Protein AF-A0ABD2YCA6-F1 (afdb_monomer_lite)

Secondary structure (DSSP, 8-state):
-HHHHHHHHHHHHHHHHTTTTTS-HHHHHHHHHHHHHHHHHHHHTT--HHHHTHHHHTTTTHHHHHHHHHHHHHHHHHHHHHHHHHHHHSPPEEPTTS-EE-HHHHHHHHHHHHHHHHHHHTT-TTTSGGGG-

Sequence (133 aa):
MVKLYTERFIQWLRLLSDKANELTNIEILKVIGWVVEYQENLVGLGVDESLAQVCSESGSMDPIMNAYVERMQATRRKWYLNVLEADKVQAPKKTDDGKLYTPAAVDLFRILGEQVQIALTSCCTESLWPLFR

pLDDT: mean 78.43, std 12.37, range [30.84, 92.75]

Structure (mmCIF, N/CA/C/O backbone):
data_AF-A0ABD2YCA6-F1
#
_entry.id   AF-A0ABD2YCA6-F1
#
loop_
_atom_site.group_PDB
_atom_site.id
_atom_site.type_symbol
_atom_site.label_atom_id
_atom_site.label_alt_id
_atom_site.label_comp_id
_atom_site.label_asym_id
_atom_site.label_entity_id
_atom_site.label_seq_id
_atom_site.pdbx_PDB_ins_code
_atom_site.Cartn_x
_atom_site.Cartn_y
_atom_site.Cartn_z
_atom_site.occupancy
_atom_site.B_iso_or_equiv
_atom_site.auth_seq_id
_atom_site.auth_comp_id
_atom_site.auth_asym_id
_atom_site.auth_atom_id
_atom_site.pdbx_PDB_model_num
ATOM 1 N N . MET A 1 1 ? 20.750 -1.682 -26.251 1.00 61.38 1 MET A N 1
ATOM 2 C CA . MET A 1 1 ? 19.423 -1.028 -26.279 1.00 61.38 1 MET A CA 1
ATOM 3 C C . MET A 1 1 ? 18.682 -1.223 -24.964 1.00 61.38 1 MET A C 1
ATOM 5 O O . MET A 1 1 ? 18.533 -0.231 -24.272 1.00 61.38 1 MET A O 1
ATOM 9 N N . VAL A 1 2 ? 18.326 -2.451 -24.560 1.00 71.56 2 VAL A N 1
ATOM 10 C CA . VAL A 1 2 ? 17.600 -2.742 -23.296 1.00 71.56 2 VAL A CA 1
ATOM 11 C C . VAL A 1 2 ? 18.218 -2.055 -22.070 1.00 71.56 2 VAL A C 1
ATOM 13 O O . VAL A 1 2 ? 17.530 -1.312 -21.387 1.00 71.56 2 VAL A O 1
ATOM 16 N N . LYS A 1 3 ? 19.540 -2.169 -21.879 1.00 74.81 3 LYS A N 1
ATOM 17 C CA . LYS A 1 3 ? 20.259 -1.526 -20.764 1.00 74.81 3 LYS A CA 1
ATOM 18 C C . LYS A 1 3 ? 20.022 -0.009 -20.644 1.00 74.81 3 LYS A C 1
ATOM 20 O O . LYS A 1 3 ? 19.800 0.484 -19.548 1.00 74.81 3 LYS A O 1
ATOM 25 N N . LEU A 1 4 ? 20.012 0.721 -21.764 1.00 78.06 4 LEU A N 1
ATOM 26 C CA . LEU A 1 4 ? 19.801 2.175 -21.767 1.00 78.06 4 LEU A CA 1
ATOM 27 C C . LEU A 1 4 ? 18.355 2.540 -21.390 1.00 78.06 4 LEU A C 1
ATOM 29 O O . LEU A 1 4 ? 18.126 3.539 -20.711 1.00 78.06 4 LEU A O 1
ATOM 33 N N . TYR A 1 5 ? 17.380 1.738 -21.832 1.00 78.88 5 TYR A N 1
ATOM 34 C CA . TYR A 1 5 ? 15.984 1.910 -21.426 1.00 78.88 5 TYR A CA 1
ATOM 35 C C . TYR A 1 5 ? 15.818 1.638 -19.934 1.00 78.88 5 TYR A C 1
ATOM 37 O O . TYR A 1 5 ? 15.216 2.459 -19.250 1.00 78.88 5 TYR A O 1
ATOM 45 N N . THR A 1 6 ? 16.426 0.569 -19.417 1.00 77.88 6 THR A N 1
ATOM 46 C CA . THR A 1 6 ? 16.426 0.254 -17.984 1.00 77.88 6 THR A CA 1
ATOM 47 C C . THR A 1 6 ? 17.070 1.374 -17.160 1.00 77.88 6 THR A C 1
ATOM 49 O O . THR A 1 6 ? 16.499 1.811 -16.170 1.00 77.88 6 THR A O 1
ATOM 52 N N . GLU A 1 7 ? 18.208 1.926 -17.587 1.00 82.00 7 GLU A N 1
ATOM 53 C CA . GLU A 1 7 ? 18.865 3.046 -16.893 1.00 82.00 7 GLU A CA 1
ATOM 54 C C . GLU A 1 7 ? 17.995 4.312 -16.855 1.00 82.00 7 GLU A C 1
ATOM 56 O O . GLU A 1 7 ? 17.847 4.937 -15.802 1.00 82.00 7 GLU A O 1
ATOM 61 N N . ARG A 1 8 ? 17.376 4.683 -17.984 1.00 85.38 8 ARG A N 1
ATOM 62 C CA . ARG A 1 8 ? 16.437 5.819 -18.039 1.00 85.38 8 ARG A CA 1
ATOM 63 C C . ARG A 1 8 ? 15.205 5.575 -17.182 1.00 85.38 8 ARG A C 1
ATOM 65 O O . ARG A 1 8 ? 14.696 6.502 -16.557 1.00 85.38 8 ARG A O 1
ATOM 72 N N . PHE A 1 9 ? 14.747 4.333 -17.150 1.00 83.88 9 PHE A N 1
ATOM 73 C CA . PHE A 1 9 ? 13.610 3.930 -16.356 1.00 83.88 9 PHE A CA 1
ATOM 74 C C . PHE A 1 9 ? 13.876 4.087 -14.852 1.00 83.88 9 PHE A C 1
ATOM 76 O O . PHE A 1 9 ? 13.094 4.728 -14.155 1.00 83.88 9 PHE A O 1
ATOM 83 N N . ILE A 1 10 ? 15.037 3.631 -14.374 1.00 84.50 10 ILE A N 1
ATOM 84 C CA . ILE A 1 10 ? 15.482 3.839 -12.986 1.00 84.50 10 ILE A CA 1
ATOM 85 C C . ILE A 1 10 ? 15.590 5.331 -12.656 1.00 84.50 10 ILE A C 1
ATOM 87 O O . ILE A 1 10 ? 15.207 5.752 -11.568 1.00 84.50 10 ILE A O 1
ATOM 91 N N . GLN A 1 11 ? 16.119 6.151 -13.571 1.00 87.50 11 GLN A N 1
ATOM 92 C CA . GLN A 1 11 ? 16.203 7.600 -13.351 1.00 87.50 11 GLN A CA 1
ATOM 93 C C . GLN A 1 11 ? 14.818 8.228 -13.186 1.00 87.50 11 GLN A C 1
ATOM 95 O O . GLN A 1 11 ? 14.621 9.045 -12.290 1.00 87.50 11 GLN A O 1
ATOM 100 N N . TRP A 1 12 ? 13.852 7.821 -14.011 1.00 88.88 12 TRP A N 1
ATOM 101 C CA . TRP A 1 12 ? 12.467 8.259 -13.873 1.00 88.88 12 TRP A CA 1
ATOM 102 C C . TRP A 1 12 ? 11.845 7.790 -12.548 1.00 88.88 12 TRP A C 1
ATOM 104 O O . TRP A 1 12 ? 11.232 8.599 -11.854 1.00 88.88 12 TRP A O 1
ATOM 114 N N . LEU A 1 13 ? 12.074 6.534 -12.148 1.00 87.31 13 LEU A N 1
ATOM 115 C CA . LEU A 1 13 ? 11.623 6.010 -10.854 1.00 8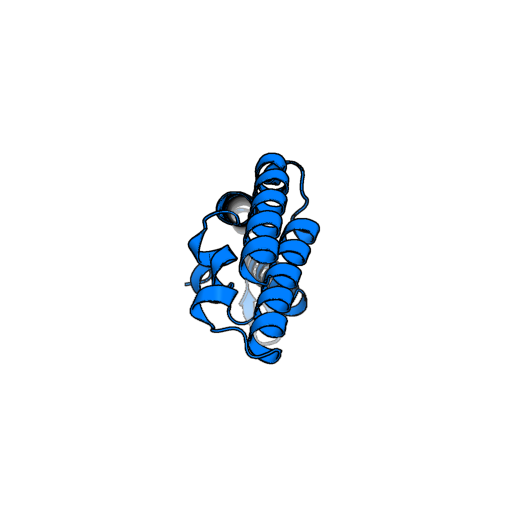7.31 13 LEU A CA 1
ATOM 116 C C . LEU A 1 13 ? 12.213 6.785 -9.675 1.00 87.31 13 LEU A C 1
ATOM 118 O O . LEU A 1 13 ? 11.494 7.081 -8.730 1.00 87.31 13 LEU A O 1
ATOM 122 N N . ARG A 1 14 ? 13.490 7.181 -9.734 1.00 88.62 14 ARG A N 1
ATOM 123 C CA . ARG A 1 14 ? 14.110 8.010 -8.687 1.00 88.62 14 ARG A CA 1
ATOM 124 C C . ARG A 1 14 ? 13.420 9.364 -8.543 1.00 88.62 14 ARG A C 1
ATOM 126 O O . ARG A 1 14 ? 13.077 9.742 -7.432 1.00 88.62 14 ARG A O 1
ATOM 133 N N . LEU A 1 15 ? 13.140 10.042 -9.658 1.00 90.69 15 LEU A N 1
ATOM 134 C CA . LEU A 1 15 ? 12.417 11.321 -9.643 1.00 90.69 15 LEU A CA 1
ATOM 135 C C . LEU A 1 15 ? 11.000 11.185 -9.069 1.00 90.69 15 LEU A C 1
ATOM 137 O O . LEU A 1 15 ? 10.493 12.112 -8.438 1.00 90.69 15 LEU A O 1
ATOM 141 N N . LEU A 1 16 ? 10.351 10.044 -9.305 1.00 89.50 16 LEU A N 1
ATOM 142 C CA . LEU A 1 16 ? 9.052 9.732 -8.719 1.00 89.50 16 LEU A CA 1
ATOM 143 C C . LEU A 1 16 ? 9.171 9.444 -7.215 1.00 89.50 16 LEU A C 1
ATOM 145 O O . LEU A 1 16 ? 8.362 9.936 -6.428 1.00 89.50 16 LEU A O 1
ATOM 149 N N . SER A 1 17 ? 10.201 8.703 -6.812 1.00 87.94 17 SER A N 1
ATOM 150 C CA . SER A 1 17 ? 10.492 8.373 -5.417 1.00 87.94 17 SER A CA 1
ATOM 151 C C . SER A 1 17 ? 10.855 9.578 -4.564 1.00 87.94 17 SER A C 1
ATOM 153 O O . SER A 1 17 ? 10.435 9.640 -3.410 1.00 87.94 17 SER A O 1
ATOM 155 N N . ASP A 1 18 ? 11.521 10.583 -5.131 1.00 91.19 18 ASP A N 1
ATOM 156 C CA . ASP A 1 18 ? 11.761 11.867 -4.459 1.00 91.19 18 ASP A CA 1
ATOM 157 C C . ASP A 1 18 ? 10.445 12.564 -4.056 1.00 91.19 18 ASP A C 1
ATOM 159 O O . ASP A 1 18 ? 10.415 13.372 -3.127 1.00 91.19 18 ASP A O 1
ATOM 163 N N . LYS A 1 19 ? 9.335 12.211 -4.716 1.00 91.19 19 LYS A N 1
ATOM 164 C CA . LYS A 1 19 ? 7.980 12.707 -4.443 1.00 91.19 19 LYS A CA 1
ATOM 165 C C . LYS A 1 19 ? 7.080 11.682 -3.758 1.00 91.19 19 LYS A C 1
ATOM 167 O O . LYS A 1 19 ? 5.869 11.885 -3.697 1.00 91.19 19 LYS A O 1
ATOM 172 N N . ALA A 1 20 ? 7.629 10.603 -3.195 1.00 88.56 20 ALA A N 1
ATOM 173 C CA . ALA A 1 20 ? 6.846 9.535 -2.564 1.00 88.56 20 ALA A CA 1
ATOM 174 C C . ALA A 1 20 ? 5.846 10.054 -1.510 1.00 88.56 20 ALA A C 1
ATOM 176 O O . ALA A 1 20 ? 4.726 9.554 -1.401 1.00 88.56 20 ALA A O 1
ATOM 177 N N . ASN A 1 21 ? 6.216 11.108 -0.776 1.00 89.06 21 ASN A N 1
ATOM 178 C CA . ASN A 1 21 ? 5.356 11.725 0.234 1.00 89.06 21 ASN A CA 1
ATOM 179 C C . ASN A 1 21 ? 4.150 12.489 -0.338 1.00 89.06 21 ASN A C 1
ATOM 181 O O . ASN A 1 21 ? 3.177 12.688 0.389 1.00 89.06 21 ASN A O 1
ATOM 185 N N . GLU A 1 22 ? 4.185 12.882 -1.610 1.00 92.75 22 GLU A N 1
ATOM 186 C CA . GLU A 1 22 ? 3.086 13.567 -2.305 1.00 92.75 22 GLU A CA 1
ATOM 187 C C . GLU A 1 22 ? 2.088 12.577 -2.925 1.00 92.75 22 GLU A C 1
ATOM 189 O O . GLU A 1 22 ? 0.937 12.932 -3.166 1.00 92.75 22 GLU A O 1
ATOM 194 N N . LEU A 1 23 ? 2.504 11.327 -3.151 1.00 89.38 23 LEU A N 1
ATOM 195 C CA . LEU A 1 23 ? 1.652 10.282 -3.717 1.00 89.38 23 LEU A CA 1
ATOM 196 C C . LEU A 1 23 ? 0.651 9.772 -2.683 1.00 89.38 23 LEU A C 1
ATOM 198 O O . LEU A 1 23 ? 0.989 9.606 -1.512 1.00 89.38 23 LEU A O 1
ATOM 202 N N . THR A 1 24 ? -0.563 9.441 -3.105 1.00 88.62 24 THR A N 1
ATOM 203 C CA . THR A 1 24 ? -1.543 8.686 -2.310 1.00 88.62 24 THR A CA 1
ATOM 204 C C . THR A 1 24 ? -1.198 7.194 -2.273 1.00 88.62 24 THR A C 1
ATOM 206 O O . THR A 1 24 ? -0.489 6.680 -3.135 1.00 88.62 24 THR A O 1
ATOM 209 N N . ASN A 1 25 ? -1.741 6.445 -1.305 1.00 83.88 25 ASN A N 1
ATOM 210 C CA . ASN A 1 25 ? -1.505 4.994 -1.223 1.00 83.88 25 ASN A CA 1
ATOM 211 C C . ASN A 1 25 ? -1.964 4.244 -2.487 1.00 83.88 25 ASN A C 1
ATOM 213 O O . ASN A 1 25 ? -1.332 3.270 -2.876 1.00 83.88 25 ASN A O 1
ATOM 217 N N . ILE A 1 26 ? -3.037 4.704 -3.142 1.00 84.31 26 ILE A N 1
ATOM 218 C CA . ILE A 1 26 ? -3.527 4.102 -4.390 1.00 84.31 26 ILE A CA 1
ATOM 219 C C . ILE A 1 26 ? -2.540 4.358 -5.533 1.00 84.31 26 ILE A C 1
ATOM 221 O O . ILE A 1 26 ? -2.281 3.461 -6.328 1.00 84.31 26 ILE A O 1
ATOM 225 N N . GLU A 1 27 ? -1.984 5.565 -5.627 1.00 86.56 27 GLU A N 1
ATOM 226 C CA . GLU A 1 27 ? -0.973 5.891 -6.639 1.00 86.56 27 GLU A CA 1
ATOM 227 C C . GLU A 1 27 ? 0.311 5.096 -6.418 1.00 86.56 27 GLU A C 1
ATOM 229 O O . GLU A 1 27 ? 0.840 4.543 -7.377 1.00 86.56 27 GLU A O 1
ATOM 234 N N . ILE A 1 28 ? 0.754 4.949 -5.165 1.00 86.50 28 ILE A N 1
ATOM 235 C CA . ILE A 1 28 ? 1.897 4.095 -4.822 1.00 86.50 28 ILE A CA 1
ATOM 236 C C . ILE A 1 28 ? 1.654 2.650 -5.283 1.00 86.50 28 ILE A C 1
ATOM 238 O O . ILE A 1 28 ? 2.494 2.083 -5.976 1.00 86.50 28 ILE A O 1
ATOM 242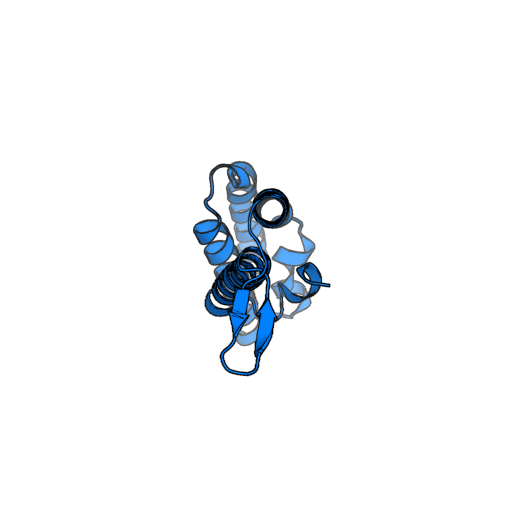 N N . LEU A 1 29 ? 0.491 2.068 -4.972 1.00 83.81 29 LEU A N 1
ATOM 243 C CA . LEU A 1 29 ? 0.157 0.700 -5.389 1.00 83.81 29 LEU A CA 1
ATOM 244 C C . LEU A 1 29 ? 0.116 0.542 -6.916 1.00 83.81 29 LEU A C 1
ATOM 246 O O . LEU A 1 29 ? 0.610 -0.452 -7.438 1.00 83.81 29 LEU A O 1
ATOM 250 N N . LYS A 1 30 ? -0.400 1.538 -7.648 1.00 85.00 30 LYS A N 1
ATOM 251 C CA . LYS A 1 30 ? -0.370 1.541 -9.122 1.00 85.00 30 LYS A CA 1
ATOM 252 C C . LYS A 1 30 ? 1.054 1.560 -9.673 1.00 85.00 30 LYS A C 1
ATOM 254 O O . LYS A 1 30 ? 1.332 0.855 -10.637 1.00 85.00 30 LYS A O 1
ATOM 259 N N . VAL A 1 31 ? 1.942 2.357 -9.077 1.00 86.06 31 VAL A N 1
ATOM 260 C CA . VAL A 1 31 ? 3.353 2.427 -9.485 1.00 86.06 31 VAL A CA 1
ATOM 261 C C . VAL A 1 31 ? 4.042 1.088 -9.244 1.00 86.06 31 VAL A C 1
ATOM 263 O O . VAL A 1 31 ? 4.716 0.594 -10.141 1.00 86.06 31 VAL A O 1
ATOM 266 N N . ILE A 1 32 ? 3.833 0.477 -8.074 1.00 83.25 32 ILE A N 1
ATOM 267 C CA . ILE A 1 32 ? 4.385 -0.846 -7.754 1.00 83.25 32 ILE A CA 1
ATOM 268 C C . ILE A 1 32 ? 3.881 -1.892 -8.756 1.00 83.25 32 ILE A C 1
ATOM 270 O O . ILE A 1 32 ? 4.695 -2.598 -9.345 1.00 83.25 32 ILE A O 1
ATOM 274 N N . GLY A 1 33 ? 2.567 -1.956 -8.998 1.00 82.00 33 GLY A N 1
ATOM 275 C CA . GLY A 1 33 ? 1.984 -2.906 -9.949 1.00 82.00 33 GLY A CA 1
ATOM 276 C C . GLY A 1 33 ? 2.536 -2.735 -11.365 1.00 82.00 33 GLY A C 1
ATOM 277 O O . GLY A 1 33 ? 2.906 -3.712 -12.007 1.00 82.00 33 GLY A O 1
ATOM 278 N N . TRP A 1 34 ? 2.685 -1.493 -11.825 1.00 85.12 34 TRP A N 1
ATOM 279 C CA . TRP A 1 34 ? 3.236 -1.219 -13.149 1.00 85.12 34 TRP A CA 1
ATOM 280 C C . TRP A 1 34 ? 4.732 -1.564 -13.262 1.00 85.12 34 TRP A C 1
ATOM 282 O O . TRP A 1 34 ? 5.170 -2.035 -14.309 1.00 85.12 34 TRP A O 1
ATOM 292 N N . VAL A 1 35 ? 5.522 -1.388 -12.194 1.00 83.62 35 VAL A N 1
ATOM 293 C CA . VAL A 1 35 ? 6.926 -1.840 -12.164 1.00 83.62 35 VAL A CA 1
ATOM 294 C C . VAL A 1 35 ? 7.009 -3.361 -12.277 1.00 83.62 35 VAL A C 1
ATOM 296 O O . VAL A 1 35 ? 7.823 -3.851 -13.055 1.00 83.62 35 VAL A O 1
ATOM 299 N N . VAL A 1 36 ? 6.161 -4.099 -11.556 1.00 81.12 36 VAL A N 1
ATOM 300 C CA . VAL A 1 36 ? 6.103 -5.570 -11.637 1.00 81.12 36 VAL A CA 1
ATOM 301 C C . VAL A 1 36 ? 5.725 -6.019 -13.051 1.00 81.12 36 VAL A C 1
ATOM 303 O O . VAL A 1 36 ? 6.458 -6.793 -13.661 1.00 81.12 36 VAL A O 1
ATOM 306 N N . GLU A 1 37 ? 4.659 -5.456 -13.625 1.00 83.12 37 GLU A N 1
ATOM 307 C CA . GLU A 1 37 ? 4.221 -5.767 -14.993 1.00 83.12 37 GLU A CA 1
ATOM 308 C C . GLU A 1 37 ? 5.313 -5.447 -16.030 1.00 83.12 37 GLU A C 1
ATOM 310 O O . GLU A 1 37 ? 5.543 -6.196 -16.981 1.00 83.12 37 GLU A O 1
ATOM 315 N N . TYR A 1 38 ? 6.036 -4.339 -15.850 1.00 82.44 38 TYR A N 1
ATOM 316 C CA . TYR A 1 38 ? 7.165 -3.990 -16.707 1.00 82.44 38 TYR A CA 1
ATOM 317 C C . TYR A 1 38 ? 8.288 -5.036 -16.633 1.00 82.44 38 TYR A C 1
ATOM 319 O O . TYR A 1 38 ? 8.820 -5.429 -17.673 1.00 82.44 38 TYR A O 1
ATOM 327 N N . GLN A 1 39 ? 8.631 -5.514 -15.433 1.00 80.81 39 GLN A N 1
ATOM 328 C CA . GLN A 1 39 ? 9.642 -6.561 -15.249 1.00 80.81 39 GLN A CA 1
ATOM 329 C C . GLN A 1 39 ? 9.216 -7.878 -15.907 1.00 80.81 39 GLN A C 1
ATOM 331 O O . GLN A 1 39 ? 9.999 -8.455 -16.663 1.00 80.81 39 GLN A O 1
ATOM 336 N N . GLU A 1 40 ? 7.973 -8.310 -15.693 1.00 83.62 40 GLU A N 1
ATOM 337 C CA . GLU A 1 40 ? 7.414 -9.521 -16.308 1.00 83.62 40 GLU A CA 1
ATOM 338 C C . GLU A 1 40 ? 7.430 -9.443 -17.839 1.00 83.62 40 GLU A C 1
ATOM 340 O O . GLU A 1 40 ? 7.845 -10.388 -18.512 1.00 83.62 40 GLU A O 1
ATOM 345 N N . ASN A 1 41 ? 7.064 -8.289 -18.403 1.00 85.50 41 ASN A N 1
ATOM 346 C CA . ASN A 1 41 ? 7.100 -8.066 -19.846 1.00 85.50 41 ASN A CA 1
ATOM 347 C C . ASN A 1 41 ? 8.523 -8.136 -20.416 1.00 85.50 41 ASN A C 1
ATOM 349 O O . ASN A 1 41 ? 8.724 -8.696 -21.494 1.00 85.50 41 ASN A O 1
ATOM 353 N N . LEU A 1 42 ? 9.525 -7.598 -19.712 1.00 83.44 42 LEU A N 1
ATOM 354 C CA . LEU A 1 42 ? 10.922 -7.718 -20.139 1.00 83.44 42 LEU A CA 1
ATOM 355 C C . LEU A 1 42 ? 11.371 -9.183 -20.166 1.00 83.44 42 LEU A C 1
ATOM 357 O O . LEU A 1 42 ? 11.955 -9.616 -21.163 1.00 83.44 42 LEU A O 1
ATOM 361 N N . VAL A 1 43 ? 11.058 -9.951 -19.119 1.00 85.25 43 VAL A N 1
ATOM 362 C CA . VAL A 1 43 ? 11.359 -11.391 -19.065 1.00 85.25 43 VAL A CA 1
ATOM 363 C C . VAL A 1 43 ? 10.643 -12.139 -20.194 1.00 85.25 43 VAL A C 1
ATOM 365 O O . VAL A 1 43 ? 11.269 -12.924 -20.905 1.00 85.25 43 VAL A O 1
ATOM 368 N N . GLY A 1 44 ? 9.364 -11.840 -20.438 1.00 86.19 44 GLY A N 1
ATOM 369 C CA . GLY A 1 44 ? 8.576 -12.434 -21.525 1.00 86.19 44 GLY A CA 1
ATOM 370 C C . GLY A 1 44 ? 9.126 -12.147 -22.928 1.00 86.19 44 GLY A C 1
ATOM 371 O O . GLY A 1 44 ? 8.954 -12.955 -23.840 1.00 86.19 44 GLY A O 1
ATOM 372 N N . LEU A 1 45 ? 9.847 -11.037 -23.103 1.00 87.31 45 LEU A N 1
ATOM 373 C CA . LEU A 1 45 ? 10.562 -10.692 -24.338 1.00 87.31 45 LEU A CA 1
ATOM 374 C C . LEU A 1 45 ? 11.948 -11.358 -24.451 1.00 87.31 45 LEU A C 1
ATOM 376 O O . LEU A 1 45 ? 12.664 -11.113 -25.425 1.00 87.31 45 LEU A O 1
ATOM 380 N N . GLY A 1 46 ? 12.333 -12.198 -23.486 1.00 83.56 46 GLY A N 1
ATOM 381 C CA . GLY A 1 46 ? 13.608 -12.916 -23.461 1.00 83.56 46 GLY A CA 1
ATOM 382 C C . GLY A 1 46 ? 14.767 -12.125 -22.851 1.00 83.56 46 GLY A C 1
ATOM 383 O O . GLY A 1 46 ? 15.926 -12.469 -23.089 1.00 83.56 46 GLY A O 1
ATOM 384 N N . VAL A 1 47 ? 14.486 -11.054 -22.097 1.00 83.94 47 VAL A N 1
ATOM 385 C CA . VAL A 1 47 ? 15.507 -10.365 -21.295 1.00 83.94 47 VAL A CA 1
ATOM 386 C C . VAL A 1 47 ? 15.845 -11.222 -20.079 1.00 83.94 47 VAL A C 1
ATOM 388 O O . VAL A 1 47 ? 14.956 -11.746 -19.418 1.00 83.94 47 VAL A O 1
ATOM 391 N N . ASP A 1 48 ? 17.139 -11.344 -19.785 1.00 81.69 48 ASP A N 1
ATOM 392 C CA . ASP A 1 48 ? 17.618 -12.073 -18.614 1.00 81.69 48 ASP A CA 1
ATOM 393 C C . ASP A 1 48 ? 17.003 -11.525 -17.315 1.00 81.69 48 ASP A C 1
ATOM 395 O O . ASP A 1 48 ? 16.915 -10.308 -17.123 1.00 81.69 48 ASP A O 1
ATOM 399 N N . GLU A 1 49 ? 16.600 -12.425 -16.420 1.00 74.25 49 GLU A N 1
ATOM 400 C CA . GLU A 1 49 ? 15.899 -12.079 -15.182 1.00 74.25 49 GLU A CA 1
ATOM 401 C C . GLU A 1 49 ? 16.732 -11.150 -14.285 1.00 74.25 49 GLU A C 1
ATOM 403 O O . GLU A 1 49 ? 16.183 -10.208 -13.711 1.00 74.25 49 GLU A O 1
ATOM 408 N N . SER A 1 50 ? 18.063 -11.310 -14.262 1.00 74.00 50 SER A N 1
ATOM 409 C CA . SER A 1 50 ? 18.950 -10.407 -13.513 1.00 74.00 50 SER A CA 1
ATOM 410 C C . SER A 1 50 ? 18.929 -8.977 -14.064 1.00 74.00 50 SER A C 1
ATOM 412 O O . SER A 1 50 ? 19.053 -8.010 -13.318 1.00 74.00 50 SER A O 1
ATOM 414 N N . LEU A 1 51 ? 18.704 -8.811 -15.372 1.00 68.31 51 LEU A N 1
ATOM 415 C CA . LEU A 1 51 ? 18.596 -7.499 -16.009 1.00 68.31 51 LEU A CA 1
ATOM 416 C C . LEU A 1 51 ? 17.176 -6.915 -15.906 1.00 68.31 51 LEU A C 1
ATOM 418 O O . LEU A 1 51 ? 17.007 -5.693 -15.945 1.00 68.31 51 LEU A O 1
ATOM 422 N N . ALA A 1 52 ? 16.156 -7.762 -15.765 1.00 69.12 52 ALA A N 1
ATOM 423 C CA . ALA A 1 52 ? 14.777 -7.340 -15.534 1.00 69.12 52 ALA A CA 1
ATOM 424 C C . ALA A 1 52 ? 14.554 -6.884 -14.077 1.00 69.12 52 ALA A C 1
ATOM 426 O O . ALA A 1 52 ? 13.905 -5.862 -13.841 1.00 69.12 52 ALA A O 1
ATOM 427 N N . GLN A 1 53 ? 15.169 -7.550 -13.094 1.00 67.62 53 GLN A N 1
ATOM 428 C CA . GLN A 1 53 ? 15.041 -7.223 -11.664 1.00 67.62 53 GLN A CA 1
ATOM 429 C C . GLN A 1 53 ? 15.799 -5.958 -11.221 1.00 67.62 53 GLN A C 1
ATOM 431 O O . GLN A 1 53 ? 15.719 -5.552 -10.062 1.00 67.62 53 GLN A O 1
ATOM 436 N N . VAL A 1 54 ? 16.454 -5.256 -12.146 1.00 65.75 54 VAL A N 1
ATOM 437 C CA . VAL A 1 54 ? 17.284 -4.070 -11.875 1.00 65.75 54 VAL A CA 1
ATOM 438 C C . VAL A 1 54 ? 16.551 -2.969 -11.091 1.00 65.75 54 VAL A C 1
ATOM 440 O O . VAL A 1 54 ? 17.181 -2.233 -10.335 1.00 65.75 54 VAL A O 1
ATOM 443 N N . CYS A 1 55 ? 15.225 -2.845 -11.206 1.00 61.84 55 CYS A N 1
ATOM 444 C CA . CYS A 1 55 ? 14.465 -1.873 -10.407 1.00 61.84 55 CYS A CA 1
ATOM 445 C C . CYS A 1 55 ? 14.474 -2.224 -8.912 1.00 61.84 55 CYS A C 1
ATOM 447 O O . CYS A 1 55 ? 14.678 -1.331 -8.088 1.00 61.84 55 CYS A O 1
ATOM 449 N N . SER A 1 56 ? 14.352 -3.512 -8.584 1.00 63.19 56 SER A N 1
ATOM 450 C CA . SER A 1 56 ? 14.413 -4.050 -7.222 1.00 63.19 56 SER A CA 1
ATOM 451 C C . SER A 1 56 ? 15.827 -3.947 -6.642 1.00 63.19 56 SER A C 1
ATOM 453 O O . SER A 1 56 ? 15.994 -3.597 -5.480 1.00 63.19 56 SER A O 1
ATOM 455 N N . GLU A 1 57 ? 16.857 -4.164 -7.464 1.00 67.38 57 GLU A N 1
ATOM 456 C CA . GLU A 1 57 ? 18.262 -4.065 -7.034 1.00 67.38 57 GLU A CA 1
ATOM 457 C C . GLU A 1 57 ? 18.771 -2.616 -6.931 1.00 67.38 57 GLU A C 1
ATOM 459 O O . GLU A 1 57 ? 19.726 -2.327 -6.213 1.00 67.38 57 GLU A O 1
ATOM 464 N N . SER A 1 58 ? 18.137 -1.675 -7.638 1.00 72.50 58 SER A N 1
ATOM 465 C CA . SER A 1 58 ? 18.575 -0.272 -7.684 1.00 72.50 58 SER A CA 1
ATOM 466 C C . SER A 1 58 ? 18.253 0.551 -6.432 1.00 72.50 58 SER A C 1
ATOM 468 O O . SER A 1 58 ? 18.697 1.703 -6.353 1.00 72.50 58 SER A O 1
ATOM 470 N N . GLY A 1 59 ? 17.417 0.028 -5.525 1.00 78.94 59 GLY A N 1
ATOM 471 C CA . GLY A 1 59 ? 16.858 0.756 -4.376 1.00 78.94 59 GLY A CA 1
ATOM 472 C C . GLY A 1 59 ? 1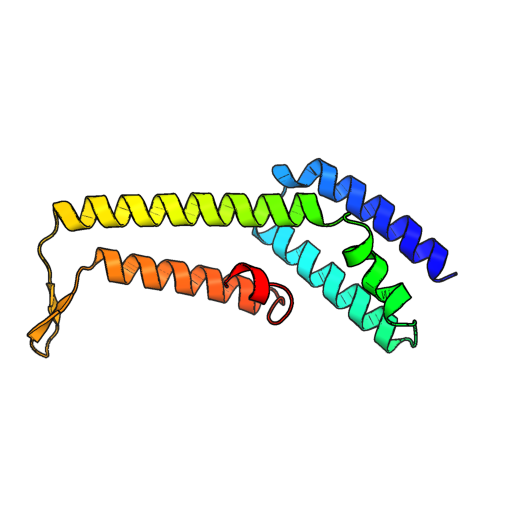5.953 1.936 -4.757 1.00 78.94 59 GLY A C 1
ATOM 473 O O . GLY A 1 59 ? 15.539 2.718 -3.906 1.00 78.94 59 GLY A O 1
ATOM 474 N N . SER A 1 60 ? 15.642 2.115 -6.048 1.00 81.62 60 SER A N 1
ATOM 475 C CA . SER A 1 60 ? 14.862 3.267 -6.516 1.00 81.62 60 SER A CA 1
ATOM 476 C C . SER A 1 60 ? 13.411 3.236 -6.050 1.00 81.62 60 SER A C 1
ATOM 478 O O . SER A 1 60 ? 12.789 4.289 -6.012 1.00 81.62 60 SER A O 1
ATOM 480 N N . MET A 1 61 ? 12.893 2.071 -5.659 1.00 81.81 61 MET A N 1
ATOM 481 C CA . MET A 1 61 ? 11.532 1.892 -5.147 1.00 81.81 61 MET A CA 1
ATOM 482 C C . MET A 1 61 ? 11.424 2.064 -3.627 1.00 81.81 61 MET A C 1
ATOM 484 O O . MET A 1 61 ? 10.313 2.222 -3.118 1.00 81.81 61 MET A O 1
ATOM 488 N N . ASP A 1 62 ? 12.544 2.073 -2.899 1.00 84.31 62 ASP A N 1
ATOM 489 C CA . ASP A 1 62 ? 12.546 2.057 -1.432 1.00 84.31 62 ASP A CA 1
ATOM 490 C C . ASP A 1 62 ? 11.774 3.236 -0.822 1.00 84.31 62 ASP A C 1
ATOM 492 O O . ASP A 1 62 ? 10.961 2.998 0.072 1.00 84.31 62 ASP A O 1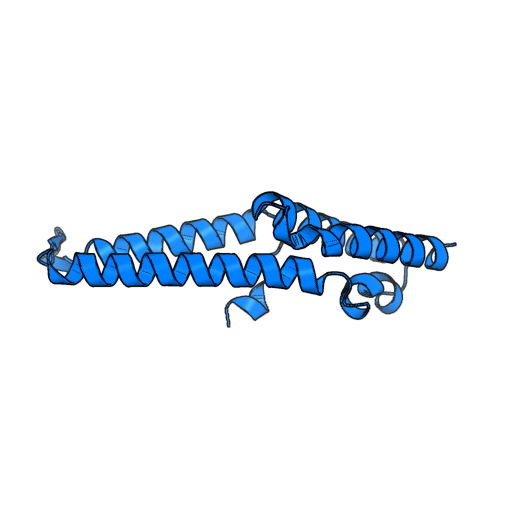
ATOM 496 N N . PRO A 1 63 ? 11.915 4.494 -1.296 1.00 87.94 63 PRO A N 1
ATOM 497 C CA . PRO A 1 63 ? 11.167 5.612 -0.717 1.00 87.94 63 PRO A CA 1
ATOM 498 C C . PRO A 1 63 ? 9.649 5.471 -0.889 1.00 87.94 63 PRO A C 1
ATOM 500 O O . PRO A 1 63 ? 8.889 5.771 0.031 1.00 87.94 63 PRO A O 1
ATOM 503 N N . ILE A 1 64 ? 9.207 4.969 -2.046 1.00 85.44 64 ILE A N 1
ATOM 504 C CA . ILE A 1 64 ? 7.791 4.723 -2.358 1.00 85.44 64 ILE A CA 1
ATOM 505 C C . ILE A 1 64 ? 7.237 3.607 -1.468 1.00 85.44 64 ILE A C 1
ATOM 507 O O . ILE A 1 64 ? 6.177 3.766 -0.855 1.00 85.44 64 ILE A O 1
ATOM 511 N N . MET A 1 65 ? 7.976 2.502 -1.354 1.00 81.94 65 MET A N 1
ATOM 512 C CA . MET A 1 65 ? 7.608 1.368 -0.507 1.00 81.94 65 MET A CA 1
ATOM 513 C C . MET A 1 65 ? 7.545 1.767 0.968 1.00 81.94 65 MET A C 1
ATOM 515 O O . MET A 1 65 ? 6.559 1.469 1.646 1.00 81.94 65 MET A O 1
ATOM 519 N N . ASN A 1 66 ? 8.546 2.501 1.455 1.00 85.12 66 ASN A N 1
ATOM 520 C CA . ASN A 1 66 ? 8.604 2.973 2.836 1.00 85.12 66 ASN A CA 1
ATOM 521 C C . ASN A 1 66 ? 7.435 3.908 3.153 1.00 85.12 66 ASN A C 1
ATOM 523 O O . ASN A 1 66 ? 6.746 3.690 4.147 1.00 85.12 66 ASN A O 1
ATOM 527 N N . ALA A 1 67 ? 7.134 4.874 2.279 1.00 86.88 67 ALA A N 1
ATOM 528 C CA . ALA A 1 67 ? 6.000 5.778 2.468 1.00 86.88 67 ALA A CA 1
ATOM 529 C C . ALA A 1 67 ? 4.668 5.017 2.591 1.00 86.88 67 ALA A C 1
ATOM 531 O O . ALA A 1 67 ? 3.845 5.326 3.458 1.00 86.88 67 ALA A O 1
ATOM 532 N N . TYR A 1 68 ? 4.452 3.989 1.765 1.00 84.81 68 TYR A N 1
ATOM 533 C CA . TYR A 1 68 ? 3.261 3.144 1.864 1.00 84.81 68 TYR A CA 1
ATOM 534 C C . TYR A 1 68 ? 3.220 2.350 3.175 1.00 84.81 68 TYR A C 1
ATOM 536 O O . TYR A 1 68 ? 2.210 2.384 3.887 1.00 84.81 68 TYR A O 1
ATOM 544 N N . VAL A 1 69 ? 4.315 1.667 3.523 1.00 82.50 69 VAL A N 1
ATOM 545 C CA . VAL A 1 69 ? 4.406 0.836 4.732 1.00 82.50 69 VAL A CA 1
ATOM 546 C C . VAL A 1 69 ? 4.214 1.676 5.990 1.00 82.50 69 VAL A C 1
ATOM 548 O O . VAL A 1 69 ? 3.412 1.303 6.850 1.00 82.50 69 VAL A O 1
ATOM 551 N N . GLU A 1 70 ? 4.877 2.825 6.094 1.00 86.00 70 GLU A N 1
ATOM 552 C CA . GLU A 1 70 ? 4.764 3.732 7.238 1.00 86.00 70 GLU A CA 1
ATOM 553 C C . GLU A 1 70 ? 3.332 4.238 7.420 1.00 86.00 70 GLU A C 1
ATOM 555 O O . GLU A 1 70 ? 2.777 4.162 8.520 1.00 86.00 70 GLU A O 1
ATOM 560 N N . ARG A 1 71 ? 2.679 4.687 6.342 1.00 85.00 71 ARG A N 1
ATOM 561 C CA . ARG A 1 71 ? 1.282 5.152 6.398 1.00 85.00 71 ARG A CA 1
ATOM 562 C C . ARG A 1 71 ? 0.319 4.033 6.757 1.00 85.00 71 ARG A C 1
ATOM 564 O O . ARG A 1 71 ? -0.624 4.253 7.524 1.00 85.00 71 ARG A O 1
ATOM 571 N N . MET A 1 72 ? 0.554 2.834 6.237 1.00 82.56 72 MET A N 1
ATOM 572 C CA . MET A 1 72 ? -0.257 1.665 6.549 1.00 82.56 72 MET A CA 1
ATOM 573 C C . MET A 1 72 ? -0.082 1.249 8.016 1.00 82.56 72 MET A C 1
ATOM 575 O O . MET A 1 72 ? -1.061 0.985 8.715 1.00 82.56 72 MET A O 1
ATOM 579 N N . GLN A 1 73 ? 1.145 1.262 8.541 1.00 81.31 73 GLN A N 1
ATOM 580 C CA . GLN A 1 73 ? 1.419 1.018 9.959 1.00 81.31 73 GLN A CA 1
ATOM 581 C C . GLN A 1 73 ? 0.806 2.091 10.868 1.00 81.31 73 GLN A C 1
ATOM 583 O O . GLN A 1 73 ? 0.187 1.744 11.876 1.00 81.31 73 GLN A O 1
ATOM 588 N N . ALA A 1 74 ? 0.928 3.372 10.517 1.00 85.56 74 ALA A N 1
ATOM 589 C CA . ALA A 1 74 ? 0.349 4.476 11.281 1.00 85.56 74 ALA A CA 1
ATOM 590 C C . ALA A 1 74 ? -1.180 4.365 11.353 1.00 85.56 74 ALA A C 1
ATOM 592 O O . ALA A 1 74 ? -1.773 4.476 12.429 1.00 85.56 74 ALA A O 1
ATOM 593 N N . THR A 1 75 ? -1.810 4.065 10.218 1.00 83.62 75 THR A N 1
ATOM 594 C CA . THR A 1 75 ? -3.256 3.849 10.122 1.00 83.62 75 THR A CA 1
ATOM 595 C C . THR A 1 75 ? -3.698 2.642 10.952 1.00 83.62 75 THR A C 1
ATOM 597 O O . THR A 1 75 ? -4.607 2.766 11.774 1.00 83.62 75 THR A O 1
ATOM 600 N N . ARG A 1 76 ? -2.999 1.503 10.835 1.00 80.88 76 ARG A N 1
ATOM 601 C CA . ARG A 1 76 ? -3.266 0.307 11.653 1.00 80.88 76 ARG A CA 1
ATOM 602 C C . ARG A 1 76 ? -3.137 0.584 13.146 1.00 80.88 76 ARG A C 1
ATOM 604 O O . ARG A 1 76 ? -4.010 0.188 13.913 1.00 80.88 76 ARG A O 1
ATOM 611 N N . ARG A 1 77 ? -2.087 1.297 13.563 1.00 85.62 77 ARG A N 1
ATOM 612 C CA . ARG A 1 77 ? -1.888 1.685 14.966 1.00 85.62 77 ARG A CA 1
ATOM 613 C C . ARG A 1 77 ? -3.037 2.558 15.465 1.00 85.62 77 ARG A C 1
ATOM 615 O O . ARG A 1 77 ? -3.536 2.326 16.561 1.00 85.62 77 ARG A O 1
ATOM 622 N N . LYS A 1 78 ? -3.485 3.524 14.659 1.00 85.69 78 LYS A N 1
ATOM 623 C CA . LYS A 1 78 ? -4.627 4.383 14.995 1.00 85.69 78 LYS A CA 1
ATOM 624 C C . LYS A 1 78 ? -5.912 3.571 15.168 1.00 85.69 78 LYS A C 1
ATOM 626 O O . LYS A 1 78 ? -6.616 3.769 16.152 1.00 85.69 78 LYS A O 1
ATOM 631 N N . TRP A 1 79 ? -6.205 2.644 14.256 1.00 82.81 79 TRP A N 1
ATOM 632 C CA . TRP A 1 79 ? -7.371 1.764 14.379 1.00 82.81 79 TRP A CA 1
ATOM 633 C C . TRP A 1 79 ? -7.298 0.879 15.615 1.00 82.81 79 TRP A C 1
ATOM 635 O O . TRP A 1 79 ? -8.268 0.817 16.361 1.00 82.81 79 TRP A O 1
ATOM 645 N N . TYR A 1 80 ? -6.143 0.268 15.875 1.00 81.00 80 TYR A N 1
ATOM 646 C CA . TYR A 1 80 ? -5.929 -0.557 17.060 1.00 81.00 80 TYR A CA 1
ATOM 647 C C . TYR A 1 80 ? -6.187 0.216 18.361 1.00 81.00 80 TYR A C 1
ATOM 649 O O . TYR A 1 80 ? -6.929 -0.252 19.219 1.00 81.00 80 TYR A O 1
ATOM 657 N N . LEU A 1 81 ? -5.636 1.426 18.492 1.00 87.38 81 LEU A N 1
ATOM 658 C CA . LEU A 1 81 ? -5.860 2.263 19.673 1.00 87.38 81 LEU A CA 1
ATOM 659 C C . LEU A 1 81 ? -7.331 2.672 19.814 1.00 87.38 81 LEU A C 1
ATOM 661 O O . LEU A 1 81 ? -7.885 2.567 20.902 1.00 87.38 81 LEU A O 1
ATOM 665 N N . ASN A 1 82 ? -7.984 3.072 18.721 1.00 84.12 82 ASN A N 1
ATOM 666 C CA . ASN A 1 82 ? -9.407 3.423 18.747 1.00 84.12 82 ASN A CA 1
ATOM 667 C C . ASN A 1 82 ? -10.287 2.237 19.167 1.00 84.12 82 ASN A C 1
ATOM 669 O O . ASN A 1 82 ? -11.270 2.420 19.880 1.00 84.12 82 ASN A O 1
ATOM 673 N N . VAL A 1 83 ? -9.923 1.029 18.735 1.00 82.81 83 VAL A N 1
ATOM 674 C CA . VAL A 1 83 ? -10.602 -0.216 19.101 1.00 82.81 83 VAL A CA 1
ATOM 675 C C . VAL A 1 83 ? -10.424 -0.522 20.584 1.00 82.81 83 VAL A C 1
ATOM 677 O O . VAL A 1 83 ? -11.409 -0.810 21.256 1.00 82.81 83 VAL A O 1
ATOM 680 N N . LEU A 1 84 ? -9.208 -0.378 21.121 1.00 83.25 84 LEU A N 1
ATOM 681 C CA . LEU A 1 84 ? -8.959 -0.538 22.556 1.00 83.25 84 LEU A CA 1
ATOM 682 C C . LEU A 1 84 ? -9.739 0.472 23.400 1.00 83.25 84 LEU A C 1
ATOM 684 O O . LEU A 1 84 ? -10.286 0.107 24.437 1.00 83.25 84 LEU A O 1
ATOM 688 N N . GLU A 1 85 ? -9.800 1.735 22.974 1.00 86.38 85 GLU A N 1
ATOM 689 C CA . GLU A 1 85 ? -10.592 2.741 23.683 1.00 86.38 85 GLU A CA 1
ATOM 690 C C . GLU A 1 85 ? -12.091 2.429 23.621 1.00 86.38 85 GLU A C 1
ATOM 692 O O . GLU A 1 85 ? -12.780 2.591 24.624 1.00 86.38 85 GLU A O 1
ATOM 697 N N . ALA A 1 86 ? -12.599 1.920 22.494 1.00 83.44 86 ALA A N 1
ATOM 698 C CA . ALA A 1 86 ? -13.994 1.500 22.374 1.00 83.44 86 ALA A CA 1
AT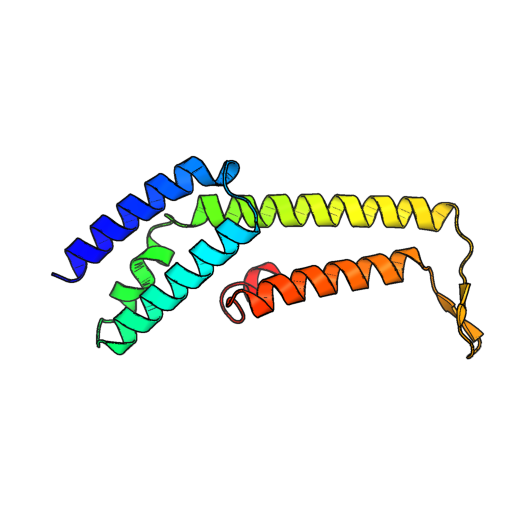OM 699 C C . ALA A 1 86 ? -14.323 0.282 23.258 1.00 83.44 86 ALA A C 1
ATOM 701 O O . ALA A 1 86 ? -15.375 0.268 23.902 1.00 83.44 86 ALA A O 1
ATOM 702 N N . ASP A 1 87 ? -13.421 -0.698 23.349 1.00 82.94 87 ASP A N 1
ATOM 703 C CA . ASP A 1 87 ? -13.604 -1.899 24.179 1.00 82.94 87 ASP A CA 1
ATOM 704 C C . ASP A 1 87 ? -13.631 -1.591 25.683 1.00 82.94 87 ASP A C 1
ATOM 706 O O . ASP A 1 87 ? -14.248 -2.327 26.450 1.00 82.94 87 ASP A O 1
ATOM 710 N N . LYS A 1 88 ? -13.033 -0.478 26.131 1.00 83.50 88 LYS A N 1
ATOM 711 C CA . LYS A 1 88 ? -13.120 -0.045 27.539 1.00 83.50 88 LYS A CA 1
ATOM 712 C C . LYS A 1 88 ? -14.522 0.403 27.951 1.00 83.50 88 LYS A C 1
ATOM 714 O O . LYS A 1 88 ? -14.864 0.308 29.127 1.00 83.50 88 LYS A O 1
ATOM 719 N N . VAL A 1 89 ? -15.302 0.949 27.019 1.00 86.25 89 VAL A N 1
ATOM 720 C CA . VAL A 1 89 ? -16.616 1.555 27.306 1.00 86.25 89 VAL A CA 1
ATOM 721 C C . VAL A 1 89 ? -17.789 0.713 26.818 1.00 86.25 89 VAL A C 1
ATOM 723 O O . VAL A 1 89 ? -18.891 0.853 27.348 1.00 86.25 89 VAL A O 1
ATOM 726 N N . GLN A 1 90 ? -17.588 -0.160 25.831 1.00 81.94 90 GLN A N 1
ATOM 727 C CA . GLN A 1 90 ? -18.655 -0.997 25.289 1.00 81.94 90 GLN A CA 1
ATOM 728 C C . GLN A 1 90 ? -18.660 -2.384 25.929 1.00 81.94 90 GLN A C 1
ATOM 730 O O . GLN A 1 90 ? -17.668 -3.106 25.910 1.00 81.94 90 GLN A O 1
ATOM 735 N N . ALA A 1 91 ? -19.819 -2.791 26.450 1.00 84.81 91 ALA A N 1
ATOM 736 C CA . ALA A 1 91 ? -20.004 -4.154 26.927 1.00 84.81 91 ALA A CA 1
ATOM 737 C C . ALA A 1 91 ? -19.961 -5.161 25.753 1.00 84.81 91 ALA A C 1
ATOM 739 O O . ALA A 1 91 ? -20.486 -4.861 24.673 1.00 84.81 91 ALA A O 1
ATOM 740 N N . PRO A 1 92 ? -19.405 -6.371 25.958 1.00 85.25 92 PRO A N 1
ATOM 741 C CA . PRO A 1 92 ? -19.433 -7.434 24.958 1.00 85.25 92 PRO A CA 1
ATOM 742 C C . PRO A 1 92 ? -20.864 -7.779 24.529 1.00 85.25 92 PRO A C 1
ATOM 744 O O . PRO A 1 92 ? -21.769 -7.890 25.362 1.00 85.25 92 PRO A O 1
ATOM 747 N N . LYS A 1 93 ? -21.069 -7.978 23.226 1.00 87.81 93 LYS A N 1
ATOM 748 C CA . LYS A 1 93 ? -22.360 -8.380 22.651 1.00 87.81 93 LYS A CA 1
ATOM 749 C C . LYS A 1 93 ? -22.454 -9.898 22.558 1.00 87.81 93 LYS A C 1
ATOM 751 O O . LYS A 1 93 ? -21.433 -10.574 22.473 1.00 87.81 93 LYS A O 1
ATOM 756 N N . LYS A 1 94 ? -23.678 -10.431 22.551 1.00 90.50 94 LYS A N 1
ATOM 757 C CA . LYS A 1 94 ? -23.942 -11.854 22.297 1.00 90.50 94 LYS A CA 1
ATOM 758 C C . LYS A 1 94 ? -24.335 -12.094 20.845 1.00 90.50 94 LYS A C 1
ATOM 760 O O . LYS A 1 94 ? -25.085 -11.304 20.277 1.00 90.50 94 LYS A O 1
ATOM 765 N N . THR A 1 95 ? -23.836 -13.180 20.275 1.00 86.62 95 THR A N 1
ATOM 766 C CA . THR A 1 95 ? -24.362 -13.798 19.054 1.00 86.62 95 THR A CA 1
ATOM 767 C C . THR A 1 95 ? -25.570 -14.685 19.372 1.00 86.62 95 THR A C 1
ATOM 769 O O . THR A 1 95 ? -25.821 -15.015 20.535 1.00 86.62 95 THR A O 1
ATOM 772 N N . ASP A 1 96 ? -26.303 -15.100 18.336 1.00 88.25 96 ASP A N 1
ATOM 773 C CA . ASP A 1 96 ? -27.501 -15.946 18.463 1.00 88.25 96 ASP A CA 1
ATOM 774 C C . ASP A 1 96 ? -27.199 -17.328 19.077 1.00 88.25 96 ASP A C 1
ATOM 776 O O . ASP A 1 96 ? -28.042 -17.905 19.760 1.00 88.25 96 ASP A O 1
ATOM 780 N N . ASP A 1 97 ? -25.973 -17.838 18.906 1.00 91.06 97 ASP A N 1
ATOM 781 C CA . ASP A 1 97 ? -25.465 -19.066 19.540 1.00 91.06 97 ASP A CA 1
ATOM 782 C C . ASP A 1 97 ? -24.919 -18.840 20.967 1.00 91.06 97 ASP A C 1
ATOM 784 O O . ASP A 1 97 ? -24.363 -19.750 21.583 1.00 91.06 97 ASP A O 1
ATOM 788 N N . GLY A 1 98 ? -25.074 -17.631 21.515 1.00 89.12 98 GLY A N 1
ATOM 789 C CA . GLY A 1 98 ? -24.734 -17.284 22.895 1.00 89.12 98 GLY A CA 1
ATOM 790 C C . GLY A 1 98 ? -23.266 -16.925 23.147 1.00 89.12 98 GLY A C 1
ATOM 791 O O . GLY A 1 98 ? -22.925 -16.607 24.292 1.00 89.12 98 GLY A O 1
ATOM 792 N N . LYS A 1 99 ? -22.401 -16.932 22.123 1.00 88.44 99 LYS A N 1
ATOM 793 C CA . LYS A 1 99 ? -20.997 -16.507 22.253 1.00 88.44 99 LYS A CA 1
ATOM 794 C C . LYS A 1 99 ? -20.896 -14.994 22.431 1.00 88.44 99 LYS A C 1
ATOM 796 O O . LYS A 1 99 ? -21.702 -14.232 21.904 1.00 88.44 99 LYS A O 1
ATOM 801 N N . LEU A 1 100 ? -19.893 -14.554 23.187 1.00 87.25 100 LEU A N 1
ATOM 802 C CA . LEU A 1 100 ? -19.603 -13.135 23.375 1.00 87.25 100 LEU A CA 1
ATOM 803 C C . LEU A 1 100 ? -18.589 -12.654 22.337 1.00 87.25 100 LEU A C 1
ATOM 805 O O . LEU A 1 100 ? -17.607 -13.344 22.071 1.00 87.25 100 LEU A O 1
ATOM 809 N N . TYR A 1 101 ? -18.800 -11.458 21.796 1.00 82.69 101 TYR A N 1
ATOM 810 C CA . TYR A 1 101 ? -17.840 -10.779 20.931 1.00 82.69 101 TYR A CA 1
ATOM 811 C C . TYR A 1 101 ? -17.759 -9.292 21.266 1.00 82.69 101 TYR A C 1
ATOM 813 O O . TYR A 1 101 ? -18.737 -8.679 21.708 1.00 82.69 101 TYR A O 1
ATOM 821 N N . THR A 1 102 ? -16.591 -8.698 21.030 1.00 83.56 102 THR A N 1
ATOM 822 C CA . THR A 1 102 ? -16.426 -7.249 21.100 1.00 83.56 102 THR A CA 1
ATOM 823 C C . THR A 1 102 ? -16.583 -6.645 19.701 1.00 83.56 102 THR A C 1
ATOM 825 O O . THR A 1 102 ? -15.884 -7.052 18.769 1.00 83.56 102 THR A O 1
ATOM 828 N N . PRO A 1 103 ? -17.518 -5.694 19.500 1.00 81.31 103 PRO A N 1
ATOM 829 C CA . PRO A 1 103 ? -17.727 -5.067 18.194 1.00 81.31 103 PRO A CA 1
ATOM 830 C C . PRO A 1 103 ? -16.457 -4.424 17.632 1.00 81.31 103 PRO A C 1
ATOM 832 O O . PRO A 1 103 ? -16.207 -4.503 16.433 1.00 81.31 103 PRO A O 1
ATOM 835 N N . ALA A 1 104 ? -15.624 -3.848 18.502 1.00 79.69 104 ALA A N 1
ATOM 836 C CA . ALA A 1 104 ? -14.416 -3.161 18.080 1.00 79.69 104 ALA A CA 1
ATOM 837 C C . ALA A 1 104 ? -13.350 -4.135 17.538 1.00 79.69 104 ALA A C 1
ATOM 839 O O . ALA A 1 104 ? -12.688 -3.827 16.547 1.00 79.69 104 ALA A O 1
ATOM 840 N N . ALA A 1 105 ? -13.223 -5.341 18.107 1.00 76.62 105 ALA A N 1
ATOM 841 C CA . ALA A 1 105 ? -12.350 -6.372 17.543 1.00 76.62 105 ALA A CA 1
ATOM 842 C C . ALA A 1 105 ? -12.833 -6.833 16.158 1.00 76.62 105 ALA A C 1
ATOM 844 O O . ALA A 1 105 ? -12.021 -7.008 15.250 1.00 76.62 105 ALA A O 1
ATOM 845 N N . VAL A 1 106 ? -14.150 -6.979 15.967 1.00 81.38 106 VAL A N 1
ATOM 846 C CA . VAL A 1 106 ? -14.733 -7.321 14.657 1.00 81.38 106 VAL A CA 1
ATOM 847 C C . VAL A 1 106 ? -14.427 -6.235 13.622 1.00 81.38 106 VAL A C 1
ATOM 849 O O . VAL A 1 106 ? -14.001 -6.553 12.511 1.00 81.38 106 VAL A O 1
ATOM 852 N N . ASP A 1 107 ? -14.569 -4.960 13.989 1.00 80.00 107 ASP A N 1
ATOM 853 C CA . ASP A 1 107 ? -14.233 -3.839 13.109 1.00 80.00 107 ASP A CA 1
ATOM 854 C C . ASP A 1 107 ? -12.745 -3.798 12.744 1.00 80.00 107 ASP A C 1
ATOM 856 O O . ASP A 1 107 ? -12.412 -3.533 11.588 1.00 80.00 107 ASP A O 1
ATOM 860 N N . LEU A 1 108 ? -11.845 -4.118 13.678 1.00 79.25 108 LEU A N 1
ATOM 861 C CA . LEU A 1 108 ? -10.412 -4.199 13.389 1.00 79.25 108 LEU A CA 1
ATOM 862 C C . LEU A 1 108 ? -10.121 -5.223 12.286 1.00 79.25 108 LEU A C 1
ATOM 864 O O . LEU A 1 108 ? -9.446 -4.898 11.308 1.00 79.25 108 LEU A O 1
ATOM 868 N N . PHE A 1 109 ? -10.630 -6.449 12.428 1.00 78.56 109 PHE A N 1
ATOM 869 C CA . PHE A 1 109 ? -10.398 -7.510 11.445 1.00 78.56 109 PHE A CA 1
ATOM 870 C C . PHE A 1 109 ? -11.060 -7.210 10.103 1.00 78.56 109 PHE A C 1
ATOM 872 O O . PHE A 1 109 ? -10.465 -7.496 9.066 1.00 78.56 109 PHE A O 1
ATOM 879 N N . ARG A 1 110 ? -12.241 -6.580 10.106 1.00 82.75 110 ARG A N 1
ATOM 880 C CA . ARG A 1 110 ? -12.899 -6.123 8.877 1.00 82.75 110 ARG A CA 1
ATOM 881 C C . ARG A 1 110 ? -12.032 -5.109 8.135 1.00 82.75 110 ARG A C 1
ATOM 883 O O . ARG A 1 110 ? -11.742 -5.306 6.960 1.00 82.75 110 ARG A O 1
ATOM 890 N N . ILE A 1 111 ? -11.577 -4.062 8.820 1.00 80.25 111 ILE A N 1
ATOM 891 C CA . ILE A 1 111 ? -10.768 -3.004 8.206 1.00 80.25 111 ILE A CA 1
ATOM 892 C C . ILE A 1 111 ? -9.407 -3.554 7.739 1.00 80.25 111 ILE A C 1
ATOM 894 O O . ILE A 1 111 ? -8.932 -3.202 6.658 1.00 80.25 111 ILE A O 1
ATOM 898 N N . LEU A 1 112 ? -8.775 -4.443 8.513 1.00 74.38 112 LEU A N 1
ATOM 899 C CA . LEU A 1 112 ? -7.555 -5.133 8.081 1.00 74.38 112 LEU A CA 1
ATOM 900 C C . LEU A 1 112 ? -7.803 -5.977 6.828 1.00 74.38 112 LEU A C 1
ATOM 902 O O . LEU A 1 112 ? -7.011 -5.906 5.892 1.00 74.38 112 LEU A O 1
ATOM 906 N N . GLY A 1 113 ? -8.909 -6.723 6.790 1.00 76.25 113 GLY A N 1
ATOM 907 C CA . GLY A 1 113 ? -9.324 -7.503 5.628 1.00 76.25 113 GLY A CA 1
ATOM 908 C C . GLY A 1 113 ? -9.551 -6.636 4.390 1.00 76.25 113 GLY A C 1
ATOM 909 O O . GLY A 1 113 ? -9.073 -6.982 3.317 1.00 76.25 113 GLY A O 1
ATOM 910 N N . GLU A 1 114 ? -10.191 -5.474 4.536 1.00 79.62 114 GLU A N 1
ATOM 911 C CA . GLU A 1 114 ? -10.384 -4.507 3.445 1.00 79.62 114 GLU A CA 1
ATOM 912 C C . GLU A 1 114 ? -9.048 -3.988 2.896 1.00 79.62 114 GLU A C 1
ATOM 914 O O . GLU A 1 114 ? -8.866 -3.918 1.682 1.00 79.62 114 GLU A O 1
ATOM 919 N N . GLN A 1 115 ? -8.084 -3.667 3.763 1.00 71.69 115 GLN A N 1
ATOM 920 C CA . GLN A 1 115 ? -6.762 -3.213 3.318 1.00 71.69 115 GLN A CA 1
ATOM 921 C C . GLN A 1 115 ? -5.939 -4.324 2.661 1.00 71.69 115 GLN A C 1
ATOM 923 O O . GLN A 1 115 ? -5.251 -4.070 1.672 1.00 71.69 115 GLN A O 1
ATOM 928 N N . VAL A 1 116 ? -6.028 -5.554 3.176 1.00 68.88 116 VAL A N 1
ATOM 929 C CA . VAL A 1 116 ? -5.433 -6.731 2.530 1.00 68.88 116 VAL A CA 1
ATOM 930 C C . VAL A 1 116 ? -6.069 -6.938 1.161 1.00 68.88 116 VAL A C 1
ATOM 932 O O . VAL A 1 116 ? -5.351 -7.099 0.182 1.00 68.88 116 VAL A O 1
ATOM 935 N N . GLN A 1 117 ? -7.395 -6.840 1.055 1.00 69.44 117 GLN A N 1
ATOM 936 C CA . GLN A 1 117 ? -8.087 -6.982 -0.219 1.00 69.44 117 GLN A CA 1
ATOM 937 C C . GLN A 1 117 ? -7.653 -5.915 -1.222 1.00 69.44 117 GLN A C 1
ATOM 939 O O . GLN A 1 117 ? -7.419 -6.263 -2.371 1.00 69.44 117 GLN A O 1
ATOM 944 N N . ILE A 1 118 ? -7.494 -4.654 -0.802 1.00 71.12 118 ILE A N 1
ATOM 945 C CA . ILE A 1 118 ? -6.983 -3.577 -1.664 1.00 71.12 118 ILE A CA 1
ATOM 946 C C . ILE A 1 118 ? -5.586 -3.921 -2.182 1.00 71.12 118 ILE A C 1
ATOM 948 O O . ILE A 1 118 ? -5.348 -3.787 -3.379 1.00 71.12 118 ILE A O 1
ATOM 952 N N . ALA A 1 119 ? -4.680 -4.391 -1.323 1.00 62.84 119 ALA A N 1
ATOM 953 C CA . ALA A 1 119 ? -3.342 -4.816 -1.740 1.00 62.84 119 ALA A CA 1
ATOM 954 C C . ALA A 1 119 ? -3.384 -6.016 -2.711 1.00 62.84 119 ALA A C 1
ATOM 956 O O . ALA A 1 119 ? -2.624 -6.055 -3.678 1.00 62.84 119 ALA A O 1
ATOM 957 N N . LEU A 1 120 ? -4.310 -6.958 -2.500 1.00 58.62 120 LEU A N 1
ATOM 958 C CA . LEU A 1 120 ? -4.499 -8.131 -3.359 1.00 58.62 120 LEU A CA 1
ATOM 959 C C . LEU A 1 120 ? -5.089 -7.771 -4.733 1.00 58.62 120 LEU A C 1
ATOM 961 O O . LEU A 1 120 ? -4.614 -8.277 -5.746 1.00 58.62 120 LEU A O 1
ATOM 965 N N . THR A 1 121 ? -6.092 -6.889 -4.808 1.00 59.41 121 THR A N 1
ATOM 966 C CA . THR A 1 121 ? -6.693 -6.467 -6.091 1.00 59.41 121 THR A CA 1
ATOM 967 C C . THR A 1 121 ? -5.834 -5.485 -6.874 1.00 59.41 121 THR A C 1
ATOM 969 O O . THR A 1 121 ? -6.038 -5.345 -8.077 1.00 59.41 121 THR A O 1
ATOM 972 N N . SER A 1 122 ? -4.869 -4.822 -6.233 1.00 59.53 122 SER A N 1
ATOM 973 C CA . SER A 1 122 ? -3.928 -3.909 -6.896 1.00 59.53 122 SER A CA 1
ATOM 974 C C . SER A 1 122 ? -2.632 -4.578 -7.380 1.00 59.53 122 SER A C 1
ATOM 976 O O . SER A 1 122 ? -1.669 -3.879 -7.674 1.00 59.53 122 SER A O 1
ATOM 978 N N . CYS A 1 123 ? -2.655 -5.904 -7.592 1.00 51.31 123 CYS A N 1
ATOM 979 C CA . CYS A 1 123 ? -1.675 -6.667 -8.388 1.00 51.31 123 CYS A CA 1
ATOM 980 C C . CYS A 1 123 ? -0.426 -7.205 -7.651 1.00 51.31 123 CYS A C 1
ATOM 982 O O . CYS A 1 123 ? 0.494 -7.686 -8.301 1.00 51.31 123 CYS A O 1
ATOM 984 N N . CYS A 1 124 ? -0.361 -7.179 -6.314 1.00 49.19 124 CYS A N 1
ATOM 985 C CA . CYS A 1 124 ? 0.861 -7.550 -5.576 1.00 49.19 124 CYS A CA 1
ATOM 986 C C . CYS A 1 124 ? 0.709 -8.794 -4.681 1.00 49.19 124 CYS A C 1
ATOM 988 O O . CYS A 1 124 ? 1.004 -8.748 -3.484 1.00 49.19 124 CYS A O 1
ATOM 990 N N . THR A 1 125 ? 0.240 -9.915 -5.230 1.00 48.69 125 THR A N 1
ATOM 991 C CA . THR A 1 125 ? 0.061 -11.160 -4.458 1.00 48.69 125 THR A CA 1
ATOM 992 C C . THR A 1 125 ? 1.373 -11.797 -3.989 1.00 48.69 125 THR A C 1
ATOM 994 O O . THR A 1 125 ? 1.387 -12.372 -2.905 1.00 48.69 125 THR A O 1
ATOM 997 N N . GLU A 1 126 ? 2.481 -11.663 -4.727 1.00 48.84 126 GLU A N 1
ATOM 998 C CA . GLU A 1 126 ? 3.771 -12.271 -4.337 1.00 48.84 126 GLU A CA 1
ATOM 999 C C . GLU A 1 126 ? 4.772 -11.273 -3.730 1.00 48.84 126 GLU A C 1
ATOM 1001 O O . GLU A 1 126 ? 5.489 -11.605 -2.786 1.00 48.84 126 GLU A O 1
ATOM 1006 N N . SER A 1 127 ? 4.784 -10.022 -4.195 1.00 48.81 127 SER A N 1
ATOM 1007 C CA . SER A 1 127 ? 5.786 -9.011 -3.823 1.00 48.81 127 SER A CA 1
AT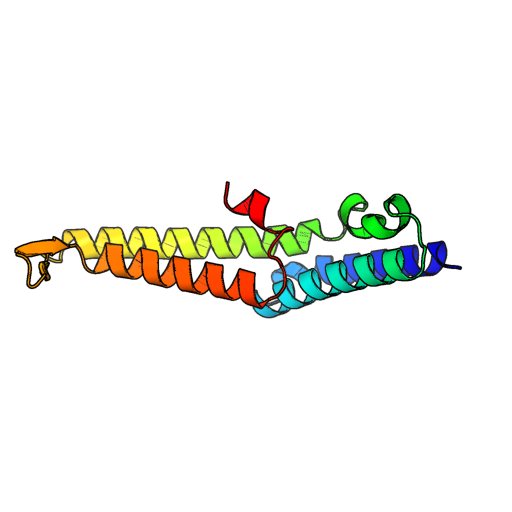OM 1008 C C . SER A 1 127 ? 5.537 -8.316 -2.475 1.00 48.81 127 SER A C 1
ATOM 1010 O O . SER A 1 127 ? 6.485 -7.830 -1.858 1.00 48.81 127 SER A O 1
ATOM 1012 N N . LEU A 1 128 ? 4.296 -8.289 -1.968 1.00 47.88 128 LEU A N 1
ATOM 1013 C CA . LEU A 1 128 ? 3.970 -7.700 -0.656 1.00 47.88 128 LEU A CA 1
ATOM 1014 C C . LEU A 1 128 ? 3.904 -8.728 0.484 1.00 47.88 128 LEU A C 1
ATOM 1016 O O . LEU A 1 128 ? 3.846 -8.330 1.648 1.00 47.88 128 LEU A O 1
ATOM 1020 N N . TRP A 1 129 ? 3.947 -10.034 0.193 1.00 45.53 129 TRP A N 1
ATOM 1021 C CA . TRP A 1 129 ? 3.878 -11.094 1.211 1.00 45.53 129 TRP A CA 1
ATOM 1022 C C . TRP A 1 129 ? 4.935 -10.966 2.333 1.00 45.53 129 TRP A C 1
ATOM 1024 O O . TRP A 1 129 ? 4.583 -11.166 3.499 1.00 45.53 129 TRP A O 1
ATOM 1034 N N . PRO A 1 130 ? 6.189 -10.538 2.062 1.00 46.12 130 PRO A N 1
ATOM 1035 C CA . PRO A 1 130 ? 7.186 -10.314 3.112 1.00 46.12 130 PRO A CA 1
ATOM 1036 C C . PRO A 1 130 ? 6.837 -9.194 4.107 1.00 46.12 130 PRO A C 1
ATOM 1038 O O . PRO A 1 130 ? 7.364 -9.192 5.214 1.00 46.12 130 PRO A O 1
ATOM 1041 N N . LEU A 1 131 ? 5.949 -8.255 3.755 1.00 42.00 131 LEU A N 1
ATOM 1042 C CA . LEU A 1 131 ? 5.544 -7.138 4.625 1.00 42.00 131 LEU A CA 1
ATOM 1043 C C . LEU A 1 131 ? 4.429 -7.503 5.620 1.00 42.00 131 LEU A C 1
ATOM 1045 O O . LEU A 1 131 ? 4.089 -6.695 6.490 1.00 42.00 131 LEU A O 1
ATOM 1049 N N . PHE A 1 132 ? 3.845 -8.696 5.486 1.00 39.47 132 PHE A N 1
ATOM 1050 C CA . PHE A 1 132 ? 2.802 -9.222 6.372 1.00 39.47 132 PHE A CA 1
ATOM 1051 C C . PHE A 1 132 ? 3.288 -10.379 7.262 1.00 39.47 132 PHE A C 1
ATOM 1053 O O . PHE A 1 132 ? 2.466 -10.992 7.945 1.00 39.47 132 PHE A O 1
ATOM 1060 N N . ARG A 1 133 ? 4.597 -10.664 7.271 1.00 30.84 133 ARG A N 1
ATOM 1061 C CA . ARG A 1 133 ? 5.233 -11.647 8.156 1.00 30.84 133 ARG A CA 1
ATOM 1062 C C . ARG A 1 133 ? 5.823 -11.001 9.405 1.00 30.84 133 ARG A C 1
ATOM 1064 O O . ARG A 1 133 ? 6.331 -9.865 9.295 1.00 30.84 133 ARG A O 1
#

Foldseek 3Di:
DLLVVLVVVLVVLLVVLVCLLVDDLLRLLLVVQVLVVQLVVCVVVVHDNVSSCCNVVVCSSVSNVVSNLVVVVVVLVVLVVVLVVQQVPDDWDADPVGDTDRVSVVVSVVVVVVVVVSSVVSRPPDPCVVSVD

InterPro domains:
  IPR010326 Exocyst complex component EXOC3/Sec6 [PF06046] (1-122)
  IPR010326 Exocyst complex component EXOC3/Sec6 [PTHR21292] (1-122)

Radius of gyration: 20.03 Å; chains: 1; bounding box: 48×33×54 Å

Organism: NCBI:txid153742